Protein AF-A0A2V5YYC1-F1 (afdb_monomer_lite)

Secondary structure (DSSP, 8-state):
--------HHHHHHHHHHHTTT---HHHHHHHH---HHHHHHHHHHHHHTT-----GGGGTTSTTHHHHHHHHHHH-TT-HHHHHHHTTTSS-HHHHHHHHHHHHHHHT-

pLDDT: mean 83.7, std 16.1, range [35.41, 97.56]

Foldseek 3Di:
DDDDPDDPPVVVVLVVVCVVVVHDALVRVCVVPVDDLVVVLVVLVVCLVVLHQDQQPSNCPPPPCLVVLVVLCVVVPLPCLPVSCVVCVVPDDSSSSSSSSSNVSSVVSD

Radius of gyration: 15.0 Å; chains: 1; bounding box: 38×38×26 Å

Sequence (110 aa):
MEGARGRSPRTERCAHQREARGLRSVQDIVAASGVKPDRVLLSIEQFISSGDHLSLSYLLEEVPDAQEIRSTFEEIGIERLKPVSEFFHGRISLTTLRLVRCVIVAEAAA

Structure (mmCIF, N/CA/C/O backbone):
data_AF-A0A2V5YYC1-F1
#
_entry.id   AF-A0A2V5YYC1-F1
#
loop_
_atom_site.group_PDB
_atom_site.id
_atom_site.type_symbol
_atom_site.label_atom_id
_atom_site.label_alt_id
_atom_site.label_comp_id
_atom_site.label_asym_id
_atom_site.label_entity_id
_atom_site.label_seq_id
_atom_site.pdbx_PDB_ins_code
_atom_site.Cartn_x
_atom_site.Cartn_y
_atom_site.Cartn_z
_atom_site.occupancy
_atom_site.B_iso_or_equiv
_atom_site.auth_seq_id
_atom_site.auth_comp_id
_atom_site.auth_asym_id
_atom_site.auth_atom_id
_atom_site.pdbx_PDB_model_num
ATOM 1 N N . MET A 1 1 ? -27.340 22.103 15.099 1.00 35.41 1 MET A N 1
ATOM 2 C CA . MET A 1 1 ? -26.648 22.331 13.812 1.00 35.41 1 MET A CA 1
ATOM 3 C C . MET A 1 1 ? -25.980 21.024 13.426 1.00 35.41 1 MET A C 1
ATOM 5 O O . MET A 1 1 ? -24.863 20.758 13.848 1.00 35.41 1 MET A O 1
ATOM 9 N N . GLU A 1 2 ? -26.725 20.158 12.743 1.00 38.59 2 GLU A N 1
ATOM 10 C CA . GLU A 1 2 ? -26.241 18.858 12.276 1.00 38.59 2 GLU A CA 1
ATOM 11 C C . GLU A 1 2 ? -25.397 19.042 11.014 1.00 38.59 2 GLU A C 1
ATOM 13 O O . GLU A 1 2 ? -25.842 19.617 10.021 1.00 38.59 2 GLU A O 1
ATOM 18 N N . GLY A 1 3 ? -24.146 18.590 11.082 1.00 43.38 3 GLY A N 1
ATOM 19 C CA . GLY A 1 3 ? -23.216 18.592 9.965 1.00 43.38 3 GLY A CA 1
ATOM 20 C C . GLY A 1 3 ? -23.482 17.412 9.040 1.00 43.38 3 GLY A C 1
ATOM 21 O O . GLY A 1 3 ? -22.976 16.316 9.271 1.00 43.38 3 GLY A O 1
ATOM 22 N N . ALA A 1 4 ? -24.220 17.643 7.959 1.00 43.78 4 ALA A N 1
ATOM 23 C CA . ALA A 1 4 ? -24.25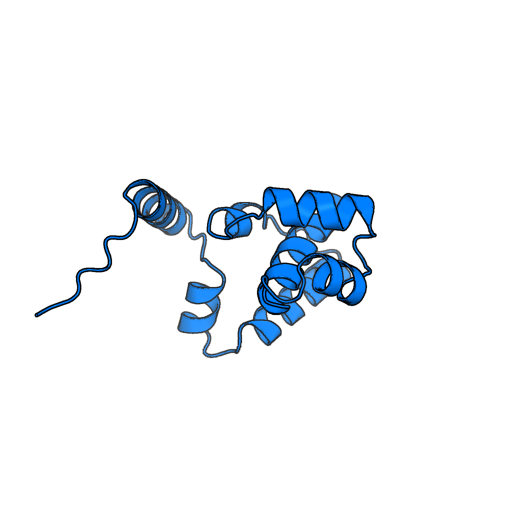7 16.715 6.840 1.00 43.78 4 ALA A CA 1
ATOM 24 C C . ALA A 1 4 ? -22.961 16.873 6.026 1.00 43.78 4 ALA A C 1
ATOM 26 O O . ALA A 1 4 ? -22.855 17.726 5.145 1.00 43.78 4 ALA A O 1
ATOM 27 N N . ARG A 1 5 ? -21.943 16.057 6.332 1.00 48.41 5 ARG A N 1
ATOM 28 C CA . ARG A 1 5 ? -20.825 15.819 5.407 1.00 48.41 5 ARG A CA 1
ATOM 29 C C . ARG A 1 5 ? -21.384 15.061 4.203 1.00 48.41 5 ARG A C 1
ATOM 31 O O . ARG A 1 5 ? -21.452 13.836 4.226 1.00 48.41 5 ARG A O 1
ATOM 38 N N . GLY A 1 6 ? -21.823 15.797 3.184 1.00 43.22 6 GLY A N 1
ATOM 39 C CA . GLY A 1 6 ? -22.238 15.225 1.909 1.00 43.22 6 GLY A CA 1
ATOM 40 C C . GLY A 1 6 ? -21.083 14.433 1.306 1.00 43.22 6 GLY A C 1
ATOM 41 O O . GLY A 1 6 ? -20.051 15.004 0.950 1.00 43.22 6 GLY A O 1
ATOM 42 N N . ARG A 1 7 ? -21.233 13.108 1.224 1.00 50.47 7 ARG A N 1
ATOM 43 C CA . ARG A 1 7 ? -20.371 12.295 0.367 1.00 50.47 7 ARG A CA 1
ATOM 44 C C . ARG A 1 7 ? -20.671 12.708 -1.071 1.00 50.47 7 ARG A C 1
ATOM 46 O O . ARG A 1 7 ? -21.813 12.993 -1.418 1.00 50.47 7 ARG A O 1
ATOM 53 N N . SER A 1 8 ? -19.640 12.819 -1.901 1.00 50.22 8 SER A N 1
ATOM 54 C CA . SER A 1 8 ? -19.855 13.161 -3.305 1.00 50.22 8 SER A CA 1
ATOM 55 C C . SER A 1 8 ? -20.669 12.050 -3.985 1.00 50.22 8 SER A C 1
ATOM 57 O O . SER A 1 8 ? -20.353 10.876 -3.785 1.00 50.22 8 SER A O 1
ATOM 59 N N . PRO A 1 9 ? -21.635 12.375 -4.862 1.00 51.28 9 PRO A N 1
ATOM 60 C CA . PRO A 1 9 ? -22.489 11.379 -5.518 1.00 51.28 9 PRO A CA 1
ATOM 61 C C . PRO A 1 9 ? -21.715 10.358 -6.374 1.00 51.28 9 PRO A C 1
ATOM 63 O O . PRO A 1 9 ? -22.230 9.287 -6.688 1.00 51.28 9 PRO A O 1
ATOM 66 N N . ARG A 1 10 ? -20.459 10.657 -6.740 1.00 53.69 10 ARG A N 1
ATOM 67 C CA . ARG A 1 10 ? -19.537 9.697 -7.371 1.00 53.69 10 ARG A CA 1
ATOM 68 C C . ARG A 1 10 ? -19.047 8.624 -6.392 1.00 53.69 10 ARG A C 1
ATOM 70 O O . ARG A 1 10 ? -19.064 7.448 -6.735 1.00 53.69 10 ARG A O 1
ATOM 77 N N . THR A 1 11 ? -18.681 9.015 -5.174 1.00 57.72 11 THR A N 1
ATOM 78 C CA . THR A 1 11 ? -18.181 8.115 -4.125 1.00 57.72 11 THR A CA 1
ATOM 79 C C . THR A 1 11 ? -19.266 7.137 -3.667 1.00 57.72 11 THR A C 1
ATOM 81 O O . THR A 1 11 ? -18.999 5.953 -3.482 1.00 57.72 11 THR A O 1
ATOM 84 N N . GLU A 1 12 ? -20.514 7.601 -3.563 1.00 56.25 12 GLU A N 1
ATOM 85 C CA . GLU A 1 12 ? -21.656 6.761 -3.170 1.00 56.25 12 GLU A CA 1
ATOM 86 C C . GLU A 1 12 ? -22.029 5.731 -4.247 1.00 56.25 12 GLU A C 1
ATOM 88 O O . GLU A 1 12 ? -22.321 4.578 -3.929 1.00 56.25 12 GLU A O 1
ATOM 93 N N . ARG A 1 13 ? -21.944 6.103 -5.533 1.00 58.09 13 ARG A N 1
ATOM 94 C CA . ARG A 1 13 ? -22.152 5.163 -6.648 1.00 58.09 13 ARG A CA 1
ATOM 95 C C . ARG A 1 13 ? -21.071 4.082 -6.707 1.00 58.09 13 ARG A C 1
ATOM 97 O O . ARG A 1 13 ? -21.410 2.918 -6.910 1.00 58.09 13 ARG A O 1
ATOM 104 N N . CYS A 1 14 ? -19.804 4.443 -6.494 1.00 58.44 14 CYS A N 1
ATOM 105 C CA . CYS A 1 14 ? -18.709 3.470 -6.413 1.00 58.44 14 CYS A CA 1
ATOM 106 C C . CYS A 1 14 ? -18.875 2.525 -5.213 1.00 58.44 14 CYS A C 1
ATOM 108 O O . CYS A 1 14 ? -18.629 1.329 -5.337 1.00 58.44 14 CYS A O 1
ATOM 110 N N . ALA A 1 15 ? -19.315 3.019 -4.051 1.00 58.19 15 ALA A N 1
ATOM 111 C CA . ALA A 1 15 ? -19.579 2.177 -2.879 1.00 58.19 15 ALA A CA 1
ATOM 112 C C . ALA A 1 15 ? -20.698 1.148 -3.132 1.00 58.19 15 ALA A C 1
ATOM 114 O O . ALA A 1 15 ? -20.477 -0.048 -2.948 1.00 58.19 15 ALA A O 1
ATOM 115 N N . HIS A 1 16 ? -21.849 1.580 -3.658 1.00 57.50 16 HIS A N 1
ATOM 116 C CA . HIS A 1 16 ? -22.970 0.676 -3.944 1.00 57.50 16 HIS A CA 1
ATOM 117 C C . HIS A 1 16 ? -22.656 -0.383 -5.014 1.00 57.50 16 HIS A C 1
ATOM 119 O O . HIS A 1 16 ? -23.094 -1.527 -4.898 1.00 57.50 16 HIS A O 1
ATOM 125 N N . GLN A 1 17 ? -21.886 -0.040 -6.054 1.00 58.66 17 GLN A N 1
ATOM 126 C CA . GLN A 1 17 ? -21.483 -1.021 -7.071 1.00 58.66 17 GLN A CA 1
ATOM 127 C C . GLN A 1 17 ? -20.469 -2.048 -6.550 1.00 58.66 17 GLN A C 1
ATOM 129 O O . GLN A 1 17 ? -20.477 -3.191 -7.009 1.00 58.66 17 GLN A O 1
ATOM 134 N N . ARG A 1 18 ? -19.608 -1.666 -5.600 1.00 64.06 18 ARG A N 1
ATOM 135 C CA . ARG A 1 18 ? -18.628 -2.569 -4.978 1.00 64.06 18 ARG A CA 1
ATOM 136 C C . ARG A 1 18 ? -19.297 -3.584 -4.061 1.00 64.06 18 ARG A C 1
ATOM 138 O O . ARG A 1 18 ? -19.002 -4.772 -4.172 1.00 64.06 18 ARG A O 1
ATOM 145 N N . GLU A 1 19 ? -20.256 -3.145 -3.250 1.00 60.44 19 GLU A N 1
ATOM 146 C CA . GLU A 1 19 ? -21.013 -4.027 -2.355 1.00 60.44 19 GLU A CA 1
ATOM 147 C C . GLU A 1 19 ? -21.763 -5.122 -3.131 1.00 60.44 19 GLU A C 1
ATOM 149 O O . GLU A 1 19 ? -21.679 -6.298 -2.782 1.00 60.44 19 GLU A O 1
ATOM 154 N N . ALA A 1 20 ? -22.376 -4.773 -4.269 1.00 61.03 20 ALA A N 1
ATOM 155 C CA . ALA A 1 20 ? -23.030 -5.736 -5.161 1.00 61.03 20 ALA A CA 1
ATOM 156 C C . ALA A 1 20 ? -22.067 -6.774 -5.779 1.00 61.03 20 ALA A C 1
ATOM 158 O O . ALA A 1 20 ? -22.499 -7.841 -6.211 1.00 61.03 20 ALA A O 1
ATOM 159 N N . ARG A 1 21 ? -20.763 -6.472 -5.821 1.00 61.31 21 ARG A N 1
ATOM 160 C CA . ARG A 1 21 ? -19.692 -7.367 -6.295 1.00 61.31 21 ARG A CA 1
ATOM 161 C C . ARG A 1 21 ? -18.952 -8.071 -5.150 1.00 61.31 21 ARG A C 1
ATOM 163 O O . ARG A 1 21 ? -17.993 -8.789 -5.409 1.00 61.31 21 ARG A O 1
ATOM 170 N N . GLY A 1 22 ? -19.359 -7.849 -3.897 1.00 70.81 22 GLY A N 1
ATOM 171 C CA . GLY A 1 22 ? -18.668 -8.356 -2.708 1.00 70.81 22 GLY A CA 1
ATOM 172 C C . GLY A 1 22 ? -17.313 -7.692 -2.428 1.00 70.81 22 GLY A C 1
ATOM 173 O O . GLY A 1 22 ? -16.565 -8.170 -1.575 1.00 70.81 22 GLY A O 1
ATOM 174 N N . LEU A 1 23 ? -16.985 -6.596 -3.120 1.00 78.06 23 LEU A N 1
ATOM 175 C CA . LEU A 1 23 ? -15.727 -5.868 -2.960 1.00 78.06 23 LEU A CA 1
ATOM 176 C C . LEU A 1 23 ? -15.822 -4.935 -1.749 1.00 78.06 23 LEU A C 1
ATOM 178 O O . LEU A 1 23 ? -16.753 -4.140 -1.640 1.00 78.06 23 LEU A O 1
ATOM 182 N N . ARG A 1 24 ? -14.845 -5.019 -0.844 1.00 80.06 24 ARG A N 1
ATOM 183 C CA . ARG A 1 24 ? -14.801 -4.233 0.399 1.00 80.06 24 ARG A CA 1
ATOM 184 C C . ARG A 1 24 ? -13.641 -3.251 0.387 1.00 80.06 24 ARG A C 1
ATOM 186 O O . ARG A 1 24 ? -12.535 -3.632 0.003 1.00 80.06 24 ARG A O 1
ATOM 193 N N . SER A 1 25 ? -13.867 -2.019 0.845 1.00 83.56 25 SER A N 1
ATOM 194 C CA . SER A 1 25 ? -12.766 -1.080 1.086 1.00 83.56 25 SER A CA 1
ATOM 195 C C . SER A 1 25 ? -11.867 -1.591 2.221 1.00 83.56 25 SER A C 1
ATOM 197 O O . SER A 1 25 ? -12.281 -2.417 3.038 1.00 83.56 25 SER A O 1
ATOM 199 N N . VAL A 1 26 ? -10.640 -1.068 2.333 1.00 83.88 26 VAL A N 1
ATOM 200 C CA . VAL A 1 26 ? -9.769 -1.386 3.484 1.00 83.88 26 VAL A CA 1
ATOM 201 C C . VAL A 1 26 ? -10.459 -1.031 4.805 1.00 83.88 26 VAL A C 1
ATOM 203 O O . VAL A 1 26 ? -10.327 -1.768 5.778 1.00 83.88 26 VAL A O 1
ATOM 206 N N . GLN A 1 27 ? -11.234 0.056 4.836 1.00 83.81 27 GLN A N 1
ATOM 207 C CA . GLN A 1 27 ? -11.964 0.476 6.034 1.00 83.81 27 GLN A CA 1
ATOM 208 C C . GLN A 1 27 ? -13.078 -0.509 6.400 1.00 83.81 27 GLN A C 1
ATOM 210 O O . GLN A 1 27 ? -13.240 -0.827 7.575 1.00 83.81 27 GLN A O 1
ATOM 215 N N . ASP A 1 28 ? -13.789 -1.058 5.414 1.00 84.62 28 ASP A N 1
ATOM 216 C CA . ASP A 1 28 ? -14.828 -2.067 5.655 1.00 84.62 28 ASP A CA 1
ATOM 217 C C . ASP A 1 28 ? -14.227 -3.392 6.132 1.00 84.62 28 ASP A C 1
ATOM 219 O O . ASP A 1 28 ? -14.793 -4.063 6.996 1.00 84.62 28 ASP A O 1
ATOM 223 N N . ILE A 1 29 ? -13.058 -3.769 5.602 1.00 84.31 29 ILE A N 1
ATOM 224 C CA . ILE A 1 29 ? -12.313 -4.943 6.073 1.00 84.31 29 ILE A CA 1
ATOM 225 C C . ILE A 1 29 ? -11.914 -4.736 7.536 1.00 84.31 29 ILE A C 1
ATOM 227 O O . ILE A 1 29 ? -12.184 -5.604 8.364 1.00 84.31 29 ILE A O 1
ATOM 231 N N . VAL A 1 30 ? -11.332 -3.582 7.871 1.00 86.81 30 VAL A N 1
ATOM 232 C CA . VAL A 1 30 ? -10.954 -3.202 9.245 1.00 86.81 30 VAL A CA 1
ATOM 233 C C . VAL A 1 30 ? -12.164 -3.229 10.179 1.00 86.81 30 VAL A C 1
ATOM 235 O O . VAL A 1 30 ? -12.098 -3.840 11.244 1.00 86.81 30 VAL A O 1
ATOM 238 N N . ALA A 1 31 ? -13.288 -2.636 9.770 1.00 85.81 31 ALA A N 1
ATOM 239 C CA . ALA A 1 31 ? -14.512 -2.595 10.565 1.00 85.81 31 ALA A CA 1
ATOM 240 C C . ALA A 1 31 ? -15.098 -3.993 10.813 1.00 85.81 31 ALA A C 1
ATOM 242 O O . ALA A 1 31 ? -15.532 -4.289 11.924 1.00 85.81 31 ALA A O 1
ATOM 243 N N . ALA A 1 32 ? -15.079 -4.868 9.805 1.00 85.19 32 ALA A N 1
ATOM 244 C CA . ALA A 1 32 ? -15.621 -6.221 9.917 1.00 85.19 32 ALA A CA 1
ATOM 245 C C . ALA A 1 32 ? -14.725 -7.181 10.716 1.00 85.19 32 ALA A C 1
ATOM 247 O O . ALA A 1 32 ? -15.222 -8.134 11.308 1.00 85.19 32 ALA A O 1
ATOM 248 N N . SER A 1 33 ? -13.410 -6.963 10.703 1.00 82.25 33 SER A N 1
ATOM 249 C CA . SER A 1 33 ? -12.424 -7.877 11.295 1.00 82.25 33 SER A CA 1
ATOM 250 C C . SER A 1 33 ? -11.873 -7.411 12.645 1.00 82.25 33 SER A C 1
ATOM 252 O O . SER A 1 33 ? -11.264 -8.200 13.364 1.00 82.25 33 SER A O 1
ATOM 254 N N . GLY A 1 34 ? -12.044 -6.131 12.992 1.00 86.25 34 GLY A N 1
ATOM 255 C CA . GLY A 1 34 ? -11.498 -5.536 14.213 1.00 86.25 34 GLY A CA 1
ATOM 256 C C . GLY A 1 34 ? -9.969 -5.403 14.226 1.00 86.25 34 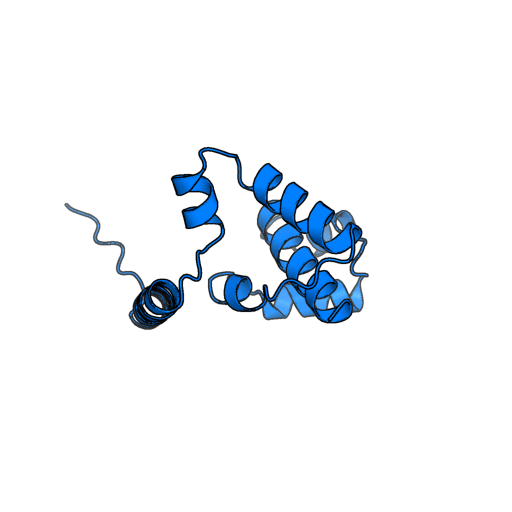GLY A C 1
ATOM 257 O O . GLY A 1 34 ? -9.399 -5.030 15.253 1.00 86.25 34 GLY A O 1
ATOM 258 N N . VAL A 1 35 ? -9.276 -5.691 13.115 1.00 88.44 35 VAL A N 1
ATOM 259 C CA . VAL A 1 35 ? -7.819 -5.506 13.001 1.00 88.44 35 VAL A CA 1
ATOM 260 C C . VAL A 1 35 ? -7.460 -4.129 12.466 1.00 88.44 35 VAL A C 1
ATOM 262 O O . VAL A 1 35 ? -8.152 -3.549 11.640 1.00 88.44 35 VAL A O 1
ATOM 265 N N . LYS A 1 36 ? -6.316 -3.608 12.920 1.00 89.50 36 LYS A N 1
ATOM 266 C CA . LYS A 1 36 ? -5.794 -2.309 12.479 1.00 89.50 36 LYS A CA 1
ATOM 267 C C . LYS A 1 36 ? -5.464 -2.315 10.973 1.00 89.50 36 LYS A C 1
ATOM 269 O O . LYS A 1 36 ? -4.978 -3.337 10.485 1.00 89.50 36 LYS A O 1
ATOM 274 N N . PRO A 1 37 ? -5.592 -1.174 10.267 1.00 88.62 37 PRO A N 1
ATOM 275 C CA . PRO A 1 37 ? -5.270 -1.063 8.840 1.00 88.62 37 PRO A CA 1
ATOM 276 C C . PRO A 1 37 ? -3.886 -1.613 8.471 1.00 88.62 37 PRO A C 1
ATOM 278 O O . PRO A 1 37 ? -3.761 -2.396 7.537 1.00 88.62 37 PRO A O 1
ATOM 281 N N . ASP A 1 38 ? -2.849 -1.300 9.256 1.00 90.06 38 ASP A N 1
ATOM 282 C CA . ASP A 1 38 ? -1.492 -1.809 9.017 1.00 90.06 38 ASP A CA 1
ATOM 283 C C . ASP A 1 38 ? -1.371 -3.335 9.080 1.00 90.06 38 ASP A C 1
ATOM 285 O O . ASP A 1 38 ? -0.484 -3.896 8.437 1.00 90.06 38 ASP A O 1
ATOM 289 N N . ARG A 1 39 ? -2.239 -4.013 9.845 1.00 91.38 39 ARG A N 1
ATOM 290 C CA . ARG A 1 39 ? -2.287 -5.481 9.897 1.00 91.38 39 ARG A CA 1
ATOM 291 C C . ARG A 1 39 ? -2.955 -6.055 8.657 1.00 91.38 39 ARG A C 1
ATOM 293 O O . ARG A 1 39 ? -2.442 -7.027 8.124 1.00 91.38 39 ARG A O 1
ATOM 300 N N . VAL A 1 40 ? -4.025 -5.424 8.174 1.00 91.50 40 VAL A N 1
ATOM 301 C CA . VAL A 1 40 ? -4.661 -5.800 6.902 1.00 91.50 40 VAL A CA 1
ATOM 302 C C . VAL A 1 40 ? -3.662 -5.663 5.752 1.00 91.50 40 VAL A C 1
ATOM 304 O O . VAL A 1 40 ? -3.484 -6.604 4.985 1.00 91.50 40 VAL A O 1
ATOM 307 N N . LEU A 1 41 ? -2.946 -4.536 5.679 1.00 92.81 41 LEU A N 1
ATOM 308 C CA . LEU A 1 41 ? -1.918 -4.319 4.656 1.00 92.81 41 LEU A CA 1
ATOM 309 C C . LEU A 1 41 ? -0.760 -5.313 4.774 1.00 92.81 41 LEU A C 1
ATOM 311 O O . LEU A 1 41 ? -0.307 -5.827 3.761 1.00 92.81 41 LEU A O 1
ATOM 315 N N . LEU A 1 42 ? -0.316 -5.632 5.994 1.00 93.38 42 LEU A N 1
ATOM 316 C CA . LEU A 1 42 ? 0.703 -6.663 6.200 1.00 93.38 42 LEU A CA 1
ATOM 317 C C . LEU A 1 42 ? 0.243 -8.032 5.675 1.00 93.38 42 LEU A C 1
ATOM 319 O O . LEU A 1 42 ? 1.026 -8.730 5.042 1.00 93.38 42 LEU A O 1
ATOM 323 N N . SER A 1 43 ? -1.012 -8.419 5.916 1.00 93.19 43 SER A N 1
ATOM 324 C CA . SER A 1 43 ? -1.554 -9.676 5.390 1.00 93.19 43 SER A CA 1
ATOM 325 C C . SER A 1 43 ? -1.620 -9.675 3.863 1.00 93.19 43 SER A C 1
ATOM 327 O O . SER A 1 43 ? -1.250 -10.664 3.244 1.00 93.19 43 SER A O 1
ATOM 329 N N . ILE A 1 44 ? -2.020 -8.558 3.248 1.00 92.75 44 ILE A N 1
ATOM 330 C CA . ILE A 1 44 ? -1.994 -8.401 1.787 1.00 92.75 44 ILE A CA 1
ATOM 331 C C . ILE A 1 44 ? -0.565 -8.563 1.248 1.00 92.75 44 ILE A C 1
ATOM 333 O O . ILE A 1 44 ? -0.351 -9.333 0.317 1.00 92.75 44 ILE A O 1
ATOM 337 N N . GLU A 1 45 ? 0.421 -7.901 1.861 1.00 92.88 45 GLU A N 1
ATOM 338 C CA . GLU A 1 45 ? 1.839 -8.040 1.495 1.00 92.88 45 GLU A CA 1
ATOM 339 C C . GLU A 1 45 ? 2.310 -9.504 1.597 1.00 92.88 45 GLU A C 1
ATOM 341 O O . GLU A 1 45 ? 3.051 -9.973 0.732 1.00 92.88 45 GLU A O 1
ATOM 346 N N . GLN A 1 46 ? 1.862 -10.243 2.618 1.00 94.19 46 GLN A N 1
ATOM 347 C CA . GLN A 1 46 ? 2.185 -11.662 2.805 1.00 94.19 46 GLN A CA 1
ATOM 348 C C . GLN A 1 46 ? 1.577 -12.563 1.727 1.00 94.19 46 GLN A C 1
ATOM 350 O O . GLN A 1 46 ? 2.289 -13.426 1.217 1.00 94.19 46 GLN A O 1
ATOM 355 N N . PHE A 1 47 ? 0.310 -12.361 1.357 1.00 93.25 47 PHE A N 1
ATOM 356 C CA . PHE A 1 47 ? -0.327 -13.100 0.259 1.00 93.25 47 PHE A CA 1
ATOM 357 C C . PHE A 1 47 ? 0.414 -12.868 -1.062 1.00 93.25 47 PHE A C 1
ATOM 359 O O . PHE A 1 47 ? 0.841 -13.820 -1.709 1.00 93.25 47 PHE A O 1
ATOM 366 N N . ILE A 1 48 ? 0.696 -11.605 -1.399 1.00 92.81 48 ILE A N 1
ATOM 367 C CA . ILE A 1 48 ? 1.472 -11.263 -2.602 1.00 92.81 48 ILE A CA 1
ATOM 368 C C . ILE A 1 48 ? 2.853 -11.939 -2.570 1.00 92.81 48 ILE A C 1
ATOM 370 O O . ILE A 1 48 ? 3.276 -12.549 -3.547 1.00 92.81 48 ILE A O 1
ATOM 374 N N . SER A 1 49 ? 3.545 -11.886 -1.426 1.00 91.12 49 SER A N 1
ATOM 375 C CA . SER A 1 49 ? 4.871 -12.507 -1.262 1.00 91.12 49 SER A CA 1
ATOM 376 C C . SER A 1 49 ? 4.837 -14.037 -1.330 1.00 91.12 49 SER A C 1
ATOM 378 O O . SER A 1 49 ? 5.865 -14.659 -1.588 1.00 91.12 49 SER A O 1
ATOM 380 N N . SER A 1 50 ? 3.673 -14.643 -1.088 1.00 92.88 50 SER A N 1
ATOM 381 C CA . SER A 1 50 ? 3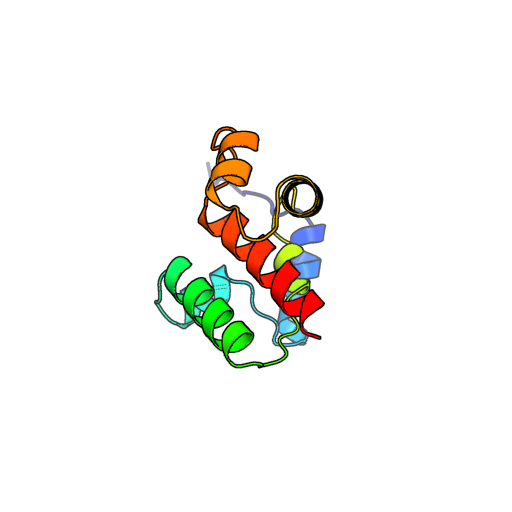.450 -16.090 -1.182 1.00 92.88 50 SER A CA 1
ATOM 382 C C . SER A 1 50 ? 3.110 -16.538 -2.608 1.00 92.88 50 SER A C 1
ATOM 384 O O . SER A 1 50 ? 3.019 -17.737 -2.860 1.00 92.88 50 SER A O 1
ATOM 386 N N . GLY A 1 51 ? 2.967 -15.591 -3.544 1.00 89.81 51 GLY A N 1
ATOM 387 C CA . GLY A 1 51 ? 2.608 -15.845 -4.938 1.00 89.81 51 GLY A CA 1
ATOM 388 C C . GLY A 1 51 ? 1.102 -15.850 -5.205 1.00 89.81 51 GLY A C 1
ATOM 389 O O . GLY A 1 51 ? 0.689 -16.259 -6.287 1.00 89.81 51 GLY A O 1
ATOM 390 N N . ASP A 1 52 ? 0.272 -15.410 -4.253 1.00 91.00 52 ASP A N 1
ATOM 391 C CA . ASP A 1 52 ? -1.165 -15.277 -4.484 1.00 91.00 52 ASP A CA 1
ATOM 392 C C . ASP A 1 52 ? -1.461 -14.108 -5.435 1.00 91.00 52 ASP A C 1
ATOM 394 O O . ASP A 1 52 ? -1.052 -12.965 -5.206 1.00 91.00 52 ASP A O 1
ATOM 398 N N . HIS A 1 53 ? -2.252 -14.378 -6.473 1.00 89.12 53 HIS A N 1
ATOM 399 C CA . HIS A 1 53 ? -2.731 -13.351 -7.393 1.00 89.12 53 HIS A CA 1
ATOM 400 C C . HIS A 1 53 ? -3.971 -12.659 -6.819 1.00 89.12 53 HIS A C 1
ATOM 402 O O . HIS A 1 53 ? -5.061 -13.233 -6.762 1.00 89.12 53 HIS A O 1
ATOM 408 N N . LEU A 1 54 ? -3.811 -11.400 -6.409 1.00 88.94 54 LEU A N 1
ATOM 409 C CA . LEU A 1 54 ? -4.882 -10.589 -5.836 1.00 88.94 54 LEU A CA 1
ATOM 410 C C . LEU A 1 54 ? -5.282 -9.463 -6.794 1.00 88.94 54 LEU A C 1
ATOM 412 O O . LEU A 1 54 ? -4.463 -8.627 -7.164 1.00 88.94 54 LEU A O 1
ATOM 416 N N . SER A 1 55 ? -6.569 -9.373 -7.134 1.00 90.06 55 SER A N 1
ATOM 417 C CA . SER A 1 55 ? -7.098 -8.207 -7.850 1.00 90.06 55 SER A CA 1
ATOM 418 C C . SER A 1 55 ? -7.401 -7.095 -6.847 1.00 90.06 55 SER A C 1
ATOM 420 O O . SER A 1 55 ? -8.402 -7.169 -6.143 1.00 90.06 55 SER A O 1
ATOM 422 N N . LEU A 1 56 ? -6.526 -6.089 -6.745 1.00 91.38 56 LEU A N 1
ATOM 423 C CA . LEU A 1 56 ? -6.607 -5.040 -5.713 1.00 91.38 56 LEU A CA 1
ATOM 424 C C . LEU A 1 56 ? -6.833 -3.623 -6.260 1.00 91.38 56 LEU A C 1
ATOM 426 O O . LEU A 1 56 ? -7.008 -2.696 -5.472 1.00 91.38 56 LEU A O 1
ATOM 430 N N . SER A 1 57 ? -6.861 -3.427 -7.582 1.00 91.12 57 SER A N 1
ATOM 431 C CA . SER A 1 57 ? -6.941 -2.099 -8.219 1.00 91.12 57 SER A CA 1
ATOM 432 C C . SER A 1 57 ? -8.151 -1.278 -7.759 1.00 91.12 57 SER A C 1
ATOM 434 O O . SER A 1 57 ? -8.067 -0.058 -7.621 1.00 91.12 57 SER A O 1
ATOM 436 N N . TYR A 1 58 ? -9.256 -1.952 -7.424 1.00 88.50 58 TYR A N 1
ATOM 437 C CA . TYR A 1 58 ? -10.480 -1.333 -6.907 1.00 88.50 58 TYR A CA 1
ATOM 438 C C . TYR A 1 58 ? -10.284 -0.610 -5.558 1.00 88.50 58 TYR A C 1
ATOM 440 O O . TYR A 1 58 ? -11.084 0.254 -5.194 1.00 88.50 58 TYR A O 1
ATOM 448 N N . LEU A 1 59 ? -9.230 -0.936 -4.797 1.00 90.62 59 LEU A N 1
ATOM 449 C CA . LEU A 1 59 ? -8.911 -0.268 -3.531 1.00 90.62 59 LEU A CA 1
ATOM 450 C C . LEU A 1 59 ? -8.399 1.165 -3.733 1.00 90.62 59 LEU A C 1
ATOM 452 O O . LEU A 1 59 ? -8.427 1.950 -2.786 1.00 90.62 59 LEU A O 1
ATOM 456 N N . LEU A 1 60 ? -7.954 1.520 -4.943 1.00 90.62 60 LEU A N 1
ATOM 457 C CA . LEU A 1 60 ? -7.447 2.859 -5.253 1.00 90.62 60 LEU A CA 1
ATOM 458 C C . LEU A 1 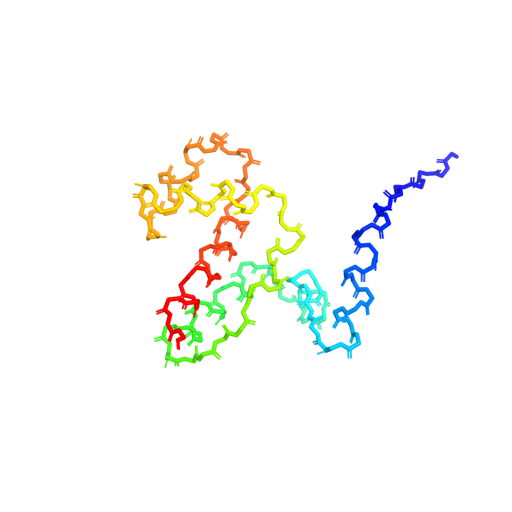60 ? -8.548 3.874 -5.571 1.00 90.62 60 LEU A C 1
ATOM 460 O O . LEU A 1 60 ? -8.279 5.070 -5.540 1.00 90.62 60 LEU A O 1
ATOM 464 N N . GLU A 1 61 ? -9.782 3.435 -5.834 1.00 87.25 61 GLU A N 1
ATOM 465 C CA . GLU A 1 61 ? -10.891 4.325 -6.220 1.00 87.25 61 GLU A CA 1
ATOM 466 C C . GLU A 1 61 ? -11.233 5.381 -5.155 1.00 87.25 61 GLU A C 1
ATOM 468 O O . GLU A 1 61 ? -11.759 6.445 -5.475 1.00 87.25 61 GLU A O 1
ATOM 473 N N . GLU A 1 62 ? -10.937 5.096 -3.885 1.00 79.75 62 GLU A N 1
ATOM 474 C CA . GLU A 1 62 ? -11.199 5.991 -2.749 1.00 79.75 62 GLU A CA 1
ATOM 475 C C . GLU A 1 62 ? -9.948 6.675 -2.208 1.00 79.75 62 GLU A C 1
ATOM 477 O O . GLU A 1 62 ? -10.040 7.440 -1.249 1.00 79.75 62 GLU A O 1
ATOM 482 N N . VAL A 1 63 ? -8.783 6.395 -2.792 1.00 88.12 63 VAL A N 1
ATOM 483 C CA . VAL A 1 63 ? -7.524 7.015 -2.392 1.00 88.12 63 VAL A CA 1
ATOM 484 C C . VAL A 1 63 ? -7.370 8.314 -3.184 1.00 88.12 63 VAL A C 1
ATOM 486 O O . VAL A 1 63 ? -7.187 8.262 -4.403 1.00 88.12 63 VAL A O 1
ATOM 489 N N . PRO A 1 64 ? -7.436 9.489 -2.528 1.00 86.81 64 PRO A N 1
ATOM 490 C CA . PRO A 1 64 ? -7.096 10.740 -3.188 1.00 86.81 64 PRO A CA 1
ATOM 491 C C . PRO A 1 64 ? -5.665 10.662 -3.713 1.00 86.81 64 PRO A C 1
ATOM 493 O O . PRO A 1 64 ? -4.808 10.043 -3.081 1.00 86.81 64 PRO A O 1
ATOM 496 N N . ASP A 1 65 ? -5.426 11.266 -4.873 1.00 89.75 65 ASP A N 1
ATOM 497 C CA . ASP A 1 65 ? -4.090 11.370 -5.466 1.00 89.75 65 ASP A CA 1
ATOM 498 C C . ASP A 1 65 ? -3.423 10.009 -5.760 1.00 89.75 65 ASP A C 1
ATOM 500 O O . ASP A 1 65 ? -2.213 9.931 -5.951 1.00 89.75 65 ASP A O 1
ATOM 504 N N . ALA A 1 66 ? -4.196 8.915 -5.858 1.00 93.38 66 ALA A N 1
ATOM 505 C CA . ALA A 1 66 ? -3.664 7.568 -6.098 1.00 93.38 66 ALA A CA 1
ATOM 506 C C . ALA A 1 66 ? -2.746 7.481 -7.328 1.00 93.38 66 ALA A C 1
ATOM 508 O O . ALA A 1 66 ? -1.751 6.762 -7.300 1.00 93.38 66 ALA A O 1
ATOM 509 N N . GLN A 1 67 ? -3.075 8.214 -8.397 1.00 94.00 67 GLN A N 1
ATOM 510 C CA . GLN A 1 67 ? -2.255 8.269 -9.611 1.00 94.00 67 GLN A CA 1
ATOM 511 C C . GLN A 1 67 ? -0.944 9.027 -9.386 1.00 94.00 67 GLN A C 1
ATOM 513 O O . GLN A 1 67 ? 0.097 8.563 -9.831 1.00 94.00 67 GLN A O 1
ATOM 518 N N . GLU A 1 68 ? -0.969 10.134 -8.639 1.00 96.44 68 GLU A N 1
ATOM 519 C CA . GLU A 1 68 ? 0.250 10.868 -8.279 1.00 96.44 68 GLU A CA 1
ATOM 520 C C . GLU A 1 68 ? 1.167 9.985 -7.424 1.00 96.44 68 GLU A C 1
ATOM 522 O O . GLU A 1 68 ? 2.342 9.829 -7.740 1.00 96.44 68 GLU A O 1
ATOM 527 N N . ILE A 1 69 ? 0.614 9.312 -6.407 1.00 96.94 69 ILE A N 1
ATOM 528 C CA . ILE A 1 69 ? 1.365 8.375 -5.558 1.00 96.94 69 ILE A CA 1
ATOM 529 C C . ILE A 1 69 ? 1.993 7.255 -6.396 1.00 96.94 69 ILE A C 1
ATOM 531 O O . ILE A 1 69 ? 3.145 6.889 -6.160 1.00 96.94 69 ILE A O 1
ATOM 535 N N . ARG A 1 70 ? 1.253 6.708 -7.370 1.00 96.44 70 ARG A N 1
ATOM 536 C CA . ARG A 1 70 ? 1.762 5.683 -8.293 1.00 96.44 70 ARG A CA 1
ATOM 537 C C . ARG A 1 70 ? 2.952 6.183 -9.095 1.00 96.44 70 ARG A C 1
ATOM 539 O O . ARG A 1 70 ? 4.004 5.557 -9.029 1.00 96.44 70 ARG A O 1
ATOM 546 N N . SER A 1 71 ? 2.809 7.316 -9.778 1.00 96.69 71 SER A N 1
ATOM 547 C CA . SER A 1 71 ? 3.898 7.903 -10.562 1.00 96.69 71 SER A CA 1
ATOM 548 C C . SER A 1 71 ? 5.124 8.190 -9.693 1.00 96.69 71 SER A C 1
ATOM 550 O O . SER A 1 71 ? 6.243 7.884 -10.088 1.00 96.69 71 SER A O 1
ATOM 552 N N . THR A 1 72 ? 4.936 8.660 -8.456 1.00 97.50 72 THR A N 1
ATOM 553 C CA . THR A 1 72 ? 6.054 8.845 -7.520 1.00 97.50 72 THR A CA 1
ATOM 554 C C . THR A 1 72 ? 6.752 7.526 -7.166 1.00 97.50 72 THR A C 1
ATOM 556 O O . THR A 1 72 ? 7.978 7.492 -7.069 1.00 97.50 72 THR A O 1
ATOM 559 N N . PHE A 1 73 ? 6.016 6.426 -6.975 1.00 97.56 73 PHE A N 1
ATOM 560 C CA . PHE A 1 73 ? 6.631 5.107 -6.769 1.00 97.56 73 PHE A CA 1
ATOM 561 C C . PHE A 1 73 ? 7.383 4.611 -8.009 1.00 97.56 73 PHE A C 1
ATOM 563 O O . PHE A 1 73 ? 8.444 4.009 -7.856 1.00 97.56 73 PHE A O 1
ATOM 570 N N . GLU A 1 74 ? 6.866 4.867 -9.210 1.00 95.12 74 GLU A N 1
ATOM 571 C CA . GLU A 1 74 ? 7.528 4.519 -10.473 1.00 95.12 74 GLU A CA 1
ATOM 572 C C . GLU A 1 74 ? 8.838 5.301 -10.667 1.00 95.12 74 GLU A C 1
ATOM 574 O O . GLU A 1 74 ? 9.835 4.730 -11.102 1.00 95.12 74 GLU A O 1
ATOM 579 N N . GLU A 1 75 ? 8.867 6.581 -10.286 1.00 96.44 75 GLU A N 1
ATOM 580 C CA . GLU A 1 75 ? 10.055 7.438 -10.390 1.00 96.44 75 GLU A CA 1
ATOM 581 C C . GLU A 1 75 ? 11.117 7.142 -9.318 1.00 96.44 75 GLU A C 1
ATOM 583 O O . GLU A 1 75 ? 12.315 7.126 -9.605 1.00 96.44 75 GLU A O 1
ATOM 588 N N . ILE A 1 76 ? 10.700 6.938 -8.064 1.00 96.38 76 ILE A N 1
ATOM 589 C CA . ILE A 1 76 ? 11.618 6.814 -6.918 1.00 96.38 76 ILE A CA 1
ATOM 590 C C . ILE A 1 76 ? 12.044 5.361 -6.665 1.00 96.38 76 ILE A C 1
ATOM 592 O O . ILE A 1 76 ? 13.163 5.128 -6.192 1.00 96.38 76 ILE A O 1
ATOM 596 N N . GLY A 1 77 ? 11.160 4.400 -6.941 1.00 95.12 77 GLY A N 1
ATOM 597 C CA . GLY A 1 77 ? 11.327 2.973 -6.663 1.00 95.12 77 GLY A CA 1
ATOM 598 C C . GLY A 1 77 ? 10.234 2.425 -5.740 1.00 95.12 77 GLY A C 1
ATOM 599 O O . GLY A 1 77 ? 10.000 2.944 -4.642 1.00 95.12 77 GLY A O 1
ATOM 600 N N . ILE A 1 78 ? 9.591 1.334 -6.167 1.00 93.19 78 ILE A N 1
ATOM 601 C CA . ILE A 1 78 ? 8.427 0.709 -5.509 1.00 93.19 78 ILE A CA 1
ATOM 602 C C . ILE A 1 78 ? 8.755 0.263 -4.073 1.00 93.19 78 ILE A C 1
ATOM 604 O O . ILE A 1 78 ? 7.932 0.369 -3.161 1.00 93.19 78 ILE A O 1
ATOM 608 N N . GLU A 1 79 ? 9.979 -0.195 -3.824 1.00 91.75 79 GLU A N 1
ATOM 609 C CA . GLU A 1 79 ? 10.455 -0.647 -2.517 1.00 91.75 79 GLU A CA 1
ATOM 610 C C . GLU A 1 79 ? 10.746 0.505 -1.534 1.00 91.75 79 GLU A C 1
ATOM 612 O O . GLU A 1 79 ? 10.800 0.298 -0.316 1.00 91.75 79 GLU A O 1
ATOM 617 N N . ARG A 1 80 ? 10.890 1.743 -2.026 1.00 92.44 80 ARG A N 1
ATOM 618 C CA . ARG A 1 80 ? 11.432 2.882 -1.267 1.00 92.44 80 ARG A CA 1
ATOM 619 C C . ARG A 1 80 ? 10.346 3.720 -0.591 1.00 92.44 80 ARG A C 1
ATOM 621 O O . ARG A 1 80 ? 10.155 4.896 -0.889 1.00 92.44 80 ARG A O 1
ATOM 628 N N . LEU A 1 81 ? 9.692 3.143 0.419 1.00 93.12 81 LEU A N 1
ATOM 629 C CA . LEU A 1 81 ? 8.593 3.805 1.142 1.00 93.12 81 LEU A CA 1
ATOM 630 C C . LEU A 1 81 ? 8.999 5.139 1.806 1.00 93.12 81 LEU A C 1
ATOM 632 O O . LEU A 1 81 ? 8.248 6.109 1.753 1.00 93.12 81 LEU A O 1
ATOM 636 N N . LYS A 1 82 ? 10.179 5.197 2.442 1.00 93.69 82 LYS A N 1
ATOM 637 C CA . LYS A 1 82 ? 10.648 6.403 3.147 1.00 93.69 82 LYS A CA 1
ATOM 638 C C . LYS A 1 82 ? 10.915 7.570 2.176 1.00 93.69 82 LYS A C 1
ATOM 640 O O . LYS A 1 82 ? 10.323 8.621 2.396 1.00 93.69 82 LYS A O 1
ATOM 645 N N . PRO A 1 83 ? 11.701 7.399 1.097 1.00 95.81 83 PRO A N 1
ATOM 646 C CA . PRO A 1 83 ? 11.874 8.441 0.082 1.00 95.81 83 PRO A CA 1
ATOM 647 C C . PRO A 1 83 ? 10.562 8.947 -0.534 1.00 95.81 83 PRO A C 1
ATOM 649 O O . PRO A 1 83 ? 10.378 10.152 -0.673 1.00 95.81 83 PRO A O 1
ATOM 652 N N . VAL A 1 84 ? 9.613 8.053 -0.829 1.00 96.12 84 VAL A N 1
ATOM 653 C CA . VAL A 1 84 ? 8.284 8.453 -1.328 1.00 96.12 84 VAL A CA 1
ATOM 654 C C . VAL A 1 84 ? 7.514 9.253 -0.272 1.00 96.12 84 VAL A C 1
ATOM 656 O O . VAL A 1 84 ? 6.916 10.281 -0.574 1.00 96.12 84 VAL A O 1
ATOM 659 N N . SER A 1 85 ? 7.570 8.850 0.999 1.00 95.62 85 SER A N 1
ATOM 660 C CA . SER A 1 85 ? 6.966 9.623 2.092 1.00 95.62 85 SER A CA 1
ATOM 661 C C . SER A 1 85 ? 7.587 11.014 2.260 1.00 95.62 85 SER A C 1
ATOM 663 O O . SER A 1 85 ? 6.874 11.958 2.608 1.00 95.62 85 SER A O 1
ATOM 665 N N . GLU A 1 86 ? 8.898 11.141 2.051 1.00 96.19 86 GLU A N 1
ATOM 666 C CA . GLU A 1 86 ? 9.626 12.412 2.110 1.00 96.19 86 GLU A CA 1
ATOM 667 C C . GLU A 1 86 ? 9.244 13.329 0.940 1.00 96.19 86 GLU A C 1
ATOM 669 O O . GLU A 1 86 ? 9.039 14.519 1.170 1.00 96.19 86 GLU A O 1
ATOM 674 N N . PHE A 1 87 ? 9.042 12.778 -0.265 1.00 96.25 87 PHE A N 1
ATOM 675 C CA . PHE A 1 87 ? 8.542 13.513 -1.436 1.00 96.25 87 PHE A CA 1
ATOM 676 C C . PHE A 1 87 ? 7.192 14.191 -1.162 1.00 96.25 87 PHE A C 1
ATOM 678 O O . PHE A 1 87 ? 6.982 15.358 -1.486 1.00 96.25 87 PHE A O 1
ATOM 685 N N . PHE A 1 88 ? 6.279 13.493 -0.483 1.00 95.44 88 PHE A N 1
ATOM 686 C CA . PHE A 1 88 ? 4.987 14.068 -0.107 1.00 95.44 88 PHE A CA 1
ATOM 687 C C . PHE A 1 88 ? 5.045 14.985 1.122 1.00 95.44 88 PHE A C 1
ATOM 689 O O . PHE A 1 88 ? 4.009 15.532 1.507 1.00 95.44 88 PHE A O 1
ATOM 696 N N . HIS A 1 89 ? 6.213 15.172 1.746 1.00 93.69 89 HIS A N 1
ATOM 697 C CA . HIS A 1 89 ? 6.400 15.978 2.959 1.00 93.69 89 HIS A CA 1
ATOM 698 C C . HIS A 1 89 ? 5.410 15.623 4.086 1.00 93.69 89 HIS A C 1
ATOM 700 O O . HIS A 1 89 ? 4.925 16.492 4.808 1.00 93.69 89 HIS A O 1
ATOM 706 N N . GLY A 1 90 ? 5.055 14.338 4.212 1.00 89.31 90 GLY A N 1
ATOM 707 C CA . GLY A 1 90 ? 4.101 13.857 5.218 1.00 89.31 90 GLY A CA 1
ATOM 708 C C . GLY A 1 90 ? 2.627 14.205 4.961 1.00 89.31 90 GLY A C 1
ATOM 709 O O . GLY A 1 90 ? 1.789 13.891 5.803 1.00 89.31 90 GLY A O 1
ATOM 710 N N . ARG A 1 91 ? 2.278 14.802 3.808 1.00 93.81 91 ARG A N 1
ATOM 711 C CA . ARG A 1 91 ? 0.875 15.065 3.418 1.00 93.81 91 ARG A CA 1
ATOM 712 C C . ARG A 1 91 ? 0.057 13.784 3.256 1.00 93.81 91 ARG A C 1
ATOM 714 O O . ARG A 1 91 ? -1.154 13.797 3.453 1.00 93.81 91 ARG A O 1
ATOM 721 N N . ILE A 1 92 ? 0.724 12.688 2.902 1.00 94.25 92 ILE A N 1
ATOM 722 C 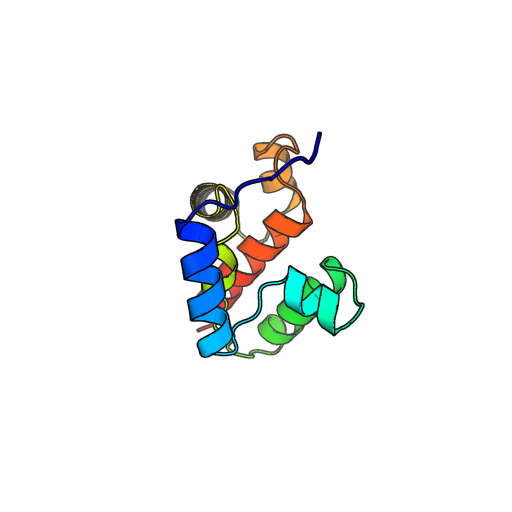CA . ILE A 1 92 ? 0.115 11.379 2.678 1.00 94.25 92 ILE A CA 1
ATOM 723 C C . ILE A 1 92 ? 0.579 10.430 3.778 1.00 94.25 92 ILE A C 1
ATOM 725 O O . ILE A 1 92 ? 1.769 10.340 4.080 1.00 94.25 92 ILE A O 1
ATOM 729 N N . SER A 1 93 ? -0.370 9.720 4.390 1.00 93.06 93 SER A N 1
ATOM 730 C CA . SER A 1 93 ? -0.061 8.779 5.466 1.00 93.06 93 SER A CA 1
ATOM 731 C C . SER A 1 93 ? 0.741 7.579 4.952 1.00 93.06 93 SER A C 1
ATOM 733 O O . SER A 1 93 ? 0.509 7.093 3.843 1.00 93.06 93 SER A O 1
ATOM 735 N N . LEU A 1 94 ? 1.629 7.031 5.790 1.00 93.06 94 LEU A N 1
ATOM 736 C CA . LEU A 1 94 ? 2.371 5.807 5.459 1.00 93.06 94 LEU A CA 1
ATOM 737 C C . LEU A 1 94 ? 1.436 4.634 5.137 1.00 93.06 94 LEU A C 1
ATOM 739 O O . LEU A 1 94 ? 1.739 3.839 4.253 1.00 93.06 94 LEU A O 1
ATOM 743 N N . THR A 1 95 ? 0.287 4.540 5.809 1.00 93.06 95 THR A N 1
ATOM 744 C CA . THR A 1 95 ? -0.733 3.518 5.541 1.00 93.06 95 THR A CA 1
ATOM 745 C C . THR A 1 95 ? -1.279 3.643 4.116 1.00 93.06 95 THR A C 1
ATOM 747 O O . THR A 1 95 ? -1.379 2.644 3.409 1.00 93.06 95 THR A O 1
ATOM 750 N N . THR A 1 96 ? -1.572 4.864 3.659 1.00 94.25 96 THR A N 1
ATOM 751 C CA . THR A 1 96 ? -2.020 5.121 2.281 1.00 94.25 96 THR A CA 1
ATOM 752 C C . THR A 1 96 ? -0.929 4.776 1.269 1.00 94.25 96 THR A C 1
ATOM 754 O O . THR A 1 96 ? -1.205 4.087 0.291 1.00 94.25 96 THR A O 1
ATOM 757 N N . LEU A 1 97 ? 0.321 5.180 1.521 1.00 95.69 97 LEU A N 1
ATOM 758 C CA . LEU A 1 97 ? 1.448 4.849 0.640 1.00 95.69 97 LEU A CA 1
ATOM 759 C C . LEU A 1 97 ? 1.654 3.332 0.531 1.00 95.69 97 LEU A C 1
ATOM 761 O O . LEU A 1 97 ? 1.849 2.809 -0.565 1.00 95.69 97 LEU A O 1
ATOM 765 N N . ARG A 1 98 ? 1.554 2.607 1.652 1.00 95.38 98 ARG A N 1
ATOM 766 C CA . ARG A 1 98 ? 1.627 1.140 1.667 1.00 95.38 98 ARG A CA 1
ATOM 767 C C . ARG A 1 98 ? 0.491 0.499 0.882 1.00 95.38 98 ARG A C 1
ATOM 769 O O . ARG A 1 98 ? 0.751 -0.455 0.158 1.00 95.38 98 ARG A O 1
ATOM 776 N N . LEU A 1 99 ? -0.735 1.015 0.993 1.00 95.00 99 LEU A N 1
ATOM 777 C CA . LEU A 1 99 ? -1.873 0.524 0.215 1.00 95.00 99 LEU A CA 1
ATOM 778 C C . LEU A 1 99 ? -1.606 0.647 -1.289 1.00 95.00 99 LEU A C 1
ATOM 780 O O . LEU A 1 99 ? -1.722 -0.346 -2.002 1.00 95.00 99 LEU A O 1
ATOM 784 N N . VAL A 1 100 ? -1.199 1.831 -1.758 1.00 95.62 100 VAL A N 1
ATOM 785 C CA . VAL A 1 100 ? -0.896 2.042 -3.183 1.00 95.62 100 VAL A CA 1
ATOM 786 C C . VAL A 1 100 ? 0.219 1.108 -3.644 1.00 95.62 100 VAL A C 1
ATOM 788 O O . VAL A 1 100 ? 0.074 0.443 -4.668 1.00 95.62 100 VAL A O 1
ATOM 791 N N . ARG A 1 101 ? 1.282 0.968 -2.844 1.00 95.75 101 ARG A N 1
ATOM 792 C CA . ARG A 1 101 ? 2.372 0.027 -3.121 1.00 95.75 101 ARG A CA 1
ATOM 793 C C . ARG A 1 101 ? 1.882 -1.417 -3.247 1.00 95.75 101 ARG A C 1
ATOM 795 O O . ARG A 1 101 ? 2.283 -2.096 -4.183 1.00 95.75 101 ARG A O 1
ATOM 802 N N . CYS A 1 102 ? 1.015 -1.887 -2.346 1.00 94.38 102 CYS A N 1
ATOM 803 C CA . CYS A 1 102 ? 0.459 -3.245 -2.417 1.00 94.38 102 CYS A CA 1
ATOM 804 C C . CYS A 1 102 ? -0.260 -3.488 -3.744 1.00 94.38 102 CYS A C 1
ATOM 806 O O . CYS A 1 102 ? -0.093 -4.545 -4.340 1.00 94.38 102 CYS A O 1
ATOM 808 N N . VAL A 1 103 ? -1.027 -2.503 -4.219 1.00 94.94 103 VAL A N 1
ATOM 809 C CA . VAL A 1 103 ? -1.730 -2.606 -5.502 1.00 94.94 103 VAL A CA 1
ATOM 810 C C . VAL A 1 103 ? -0.742 -2.682 -6.668 1.00 94.94 103 VAL A C 1
ATOM 812 O O . VAL A 1 103 ? -0.899 -3.552 -7.515 1.00 94.94 103 VAL A O 1
ATOM 815 N N . ILE A 1 104 ? 0.292 -1.831 -6.692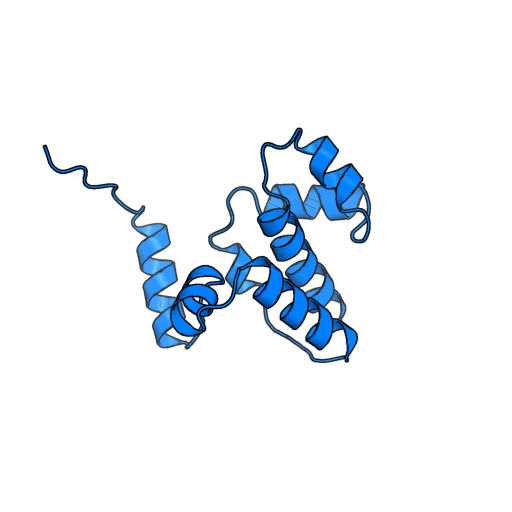 1.00 95.06 104 ILE A N 1
ATOM 816 C CA . ILE A 1 104 ? 1.324 -1.858 -7.746 1.00 95.06 104 ILE A CA 1
ATOM 817 C C . ILE A 1 104 ? 2.012 -3.230 -7.798 1.00 95.06 104 ILE A C 1
ATOM 819 O O . ILE A 1 104 ? 2.146 -3.815 -8.868 1.00 95.06 104 ILE A O 1
ATOM 823 N N . VAL A 1 105 ? 2.431 -3.761 -6.643 1.00 94.25 105 VAL A N 1
ATOM 824 C CA . VAL A 1 105 ? 3.129 -5.056 -6.584 1.00 94.25 105 VAL A CA 1
ATOM 825 C C . VAL A 1 105 ? 2.197 -6.206 -6.977 1.00 94.25 105 VAL A C 1
ATOM 827 O O . VAL A 1 105 ? 2.618 -7.093 -7.711 1.00 94.25 105 VAL A O 1
ATOM 830 N N . ALA A 1 106 ? 0.937 -6.189 -6.531 1.00 93.56 106 ALA A N 1
ATOM 831 C CA . ALA A 1 106 ? -0.039 -7.214 -6.898 1.00 93.56 106 ALA A CA 1
ATOM 832 C C . ALA A 1 106 ? -0.320 -7.241 -8.409 1.00 93.56 106 ALA A C 1
ATOM 834 O O . ALA A 1 106 ? -0.429 -8.317 -8.985 1.00 93.56 106 ALA A O 1
ATOM 835 N N . GLU A 1 107 ? -0.401 -6.074 -9.055 1.00 92.38 107 GLU A N 1
ATOM 836 C CA . GLU A 1 107 ? -0.579 -5.978 -10.509 1.00 92.38 107 GLU A CA 1
ATOM 837 C C . GLU A 1 107 ? 0.650 -6.450 -11.286 1.00 92.38 107 GLU A C 1
ATOM 839 O O . GLU A 1 107 ? 0.499 -7.083 -12.323 1.00 92.38 107 GLU A O 1
ATOM 844 N N . ALA A 1 108 ? 1.859 -6.185 -10.784 1.00 89.00 108 ALA A N 1
ATOM 845 C CA . ALA A 1 108 ? 3.092 -6.671 -11.404 1.00 89.00 108 ALA A CA 1
ATOM 846 C C . ALA A 1 108 ? 3.282 -8.193 -11.263 1.00 89.00 108 ALA A C 1
ATOM 848 O O . ALA A 1 108 ? 4.058 -8.786 -12.010 1.00 89.00 108 ALA A O 1
ATOM 849 N N . ALA A 1 109 ? 2.613 -8.809 -10.285 1.00 81.81 109 ALA A N 1
ATOM 850 C CA . ALA A 1 109 ? 2.641 -10.246 -10.054 1.00 81.81 109 ALA A CA 1
ATOM 851 C C . ALA A 1 109 ? 1.557 -11.013 -10.832 1.00 81.81 109 ALA A C 1
ATOM 853 O O . ALA A 1 109 ? 1.605 -12.238 -10.828 1.00 81.81 109 ALA A O 1
ATOM 854 N N . ALA A 1 110 ? 0.577 -10.332 -11.439 1.00 71.25 110 ALA A N 1
ATOM 855 C CA . ALA A 1 110 ? -0.533 -10.924 -12.198 1.00 71.25 110 ALA A CA 1
ATOM 856 C C . ALA A 1 110 ? -0.166 -11.210 -13.661 1.00 71.25 110 ALA A C 1
ATOM 858 O O . ALA A 1 110 ? -0.648 -12.248 -14.170 1.00 71.25 110 ALA A O 1
#